Protein AF-A0A923YTR1-F1 (afdb_monomer_lite)

Foldseek 3Di:
DVCVVVDPDAQDWDWDQDPVRAIWIWGHHPPWIDTVNWTWDDWDDDPVGIDIDTPDDDDGDDDPDPDD

Secondary structure (DSSP, 8-state):
-HHHHS-PPTT-EEEEE-TTS-EEEEEEETTEEEETTEEEPPPEEETTEEE--BSSPPPPPPP-----

pLDDT: mean 81.77, std 12.19, range [50.62, 94.38]

Radius of gyration: 13.89 Å; chains: 1; bounding box: 26×22×45 Å

Structure (mmCIF, N/CA/C/O backbone):
data_AF-A0A923YTR1-F1
#
_entry.id   AF-A0A923YTR1-F1
#
loop_
_atom_site.group_PDB
_atom_site.id
_atom_site.type_symbol
_atom_site.label_atom_id
_atom_site.label_alt_id
_atom_site.label_comp_id
_atom_site.label_asym_id
_atom_site.label_entity_id
_atom_site.label_seq_id
_atom_site.pdbx_PDB_ins_code
_atom_site.Cartn_x
_atom_site.Cartn_y
_atom_site.Cartn_z
_atom_site.occupancy
_atom_site.B_iso_or_equiv
_atom_site.auth_seq_id
_atom_site.auth_comp_id
_atom_site.auth_asym_id
_atom_site.auth_atom_id
_atom_site.pdbx_PDB_model_num
ATOM 1 N N . MET A 1 1 ? 8.281 6.951 0.936 1.00 55.50 1 MET A N 1
ATOM 2 C CA . MET A 1 1 ? 7.045 6.385 1.519 1.00 55.50 1 MET A CA 1
ATOM 3 C C . MET A 1 1 ? 6.703 7.065 2.846 1.00 55.50 1 MET A C 1
ATOM 5 O O . MET A 1 1 ? 6.013 6.493 3.667 1.00 55.50 1 MET A O 1
ATOM 9 N N . GLU A 1 2 ? 7.079 8.334 3.018 1.00 50.62 2 GLU A N 1
ATOM 10 C CA . GLU A 1 2 ? 6.895 9.045 4.288 1.00 50.62 2 GLU A CA 1
ATOM 11 C C . GLU A 1 2 ? 5.412 9.288 4.621 1.00 50.62 2 GLU A C 1
ATOM 13 O O . GLU A 1 2 ? 5.022 9.236 5.775 1.00 50.62 2 GLU A O 1
ATOM 18 N N . ALA A 1 3 ? 4.545 9.450 3.615 1.00 51.78 3 ALA A N 1
ATOM 19 C CA . ALA A 1 3 ? 3.126 9.751 3.828 1.00 51.78 3 ALA A CA 1
ATOM 20 C C . ALA A 1 3 ? 2.283 8.567 4.357 1.00 51.78 3 ALA A C 1
ATOM 22 O O . ALA A 1 3 ? 1.284 8.787 5.037 1.00 51.78 3 ALA A O 1
ATOM 23 N N . ILE A 1 4 ? 2.683 7.315 4.090 1.00 60.56 4 ILE A N 1
ATOM 24 C CA . ILE A 1 4 ? 2.057 6.136 4.724 1.00 60.56 4 ILE A CA 1
ATOM 25 C C . ILE A 1 4 ? 2.597 5.895 6.142 1.00 60.56 4 ILE A C 1
ATOM 27 O O . ILE A 1 4 ? 1.897 5.299 6.957 1.00 60.56 4 ILE A O 1
ATOM 31 N N . GLU A 1 5 ? 3.795 6.398 6.453 1.00 58.34 5 GLU A N 1
ATOM 32 C CA . GLU A 1 5 ? 4.455 6.259 7.760 1.00 58.34 5 GLU A CA 1
ATOM 33 C C . GLU A 1 5 ? 4.105 7.398 8.733 1.00 58.34 5 GLU A C 1
ATOM 35 O O . GLU A 1 5 ? 3.953 7.155 9.927 1.00 58.34 5 GLU A O 1
ATOM 40 N N . ALA A 1 6 ? 3.885 8.618 8.232 1.00 55.59 6 ALA A N 1
ATOM 41 C CA . ALA A 1 6 ? 3.431 9.773 9.012 1.00 55.59 6 ALA A CA 1
ATOM 42 C C . ALA A 1 6 ? 1.952 9.671 9.434 1.00 55.59 6 ALA A C 1
ATOM 44 O O . ALA A 1 6 ? 1.477 10.462 10.246 1.00 55.59 6 ALA A O 1
ATOM 45 N N . GLY A 1 7 ? 1.238 8.669 8.911 1.00 62.44 7 GLY A N 1
ATOM 46 C CA . GLY A 1 7 ? -0.195 8.501 9.084 1.00 62.44 7 GLY A CA 1
ATOM 47 C C . GLY A 1 7 ? -0.959 9.482 8.202 1.00 62.44 7 GLY A C 1
ATOM 48 O O . GLY A 1 7 ? -0.918 10.690 8.409 1.00 62.44 7 GLY A O 1
ATOM 49 N N . LEU A 1 8 ? -1.709 8.957 7.232 1.00 69.19 8 LEU A N 1
ATOM 50 C CA . LEU A 1 8 ? -2.666 9.772 6.486 1.00 69.19 8 LEU A CA 1
ATOM 51 C C . LEU A 1 8 ? -3.659 10.437 7.465 1.00 69.19 8 LEU A C 1
ATOM 53 O O . LEU A 1 8 ? -4.015 9.851 8.499 1.00 69.19 8 LEU A O 1
ATOM 57 N N . ALA A 1 9 ? -4.115 11.650 7.152 1.00 72.44 9 ALA A N 1
ATOM 58 C CA . ALA A 1 9 ? -5.260 12.252 7.833 1.00 72.44 9 ALA A CA 1
ATOM 59 C C . ALA A 1 9 ? -6.560 11.516 7.445 1.00 72.44 9 ALA A C 1
ATOM 61 O O . ALA A 1 9 ? -6.593 10.744 6.487 1.00 72.44 9 ALA A O 1
ATOM 62 N N . ASP A 1 10 ? -7.625 11.688 8.227 1.00 69.19 10 ASP A N 1
ATOM 63 C CA . ASP A 1 10 ? -8.912 11.038 7.948 1.00 69.19 10 ASP A CA 1
ATOM 64 C C . ASP A 1 10 ? -9.512 11.558 6.629 1.00 69.19 10 ASP A C 1
ATOM 66 O O . ASP A 1 10 ? -9.597 12.770 6.436 1.00 69.19 10 ASP A O 1
ATOM 70 N N . ASN A 1 11 ? -9.931 10.657 5.732 1.00 70.88 11 ASN A N 1
ATOM 71 C CA . ASN A 1 11 ? -10.366 10.943 4.352 1.00 70.88 11 ASN A CA 1
ATOM 72 C C . ASN A 1 11 ? -9.271 11.480 3.415 1.00 70.88 11 ASN A C 1
ATOM 74 O O . ASN A 1 11 ? -9.575 11.956 2.319 1.00 70.88 11 ASN A O 1
ATOM 78 N N . ASP A 1 12 ? -8.003 11.382 3.811 1.00 82.31 12 ASP A N 1
ATOM 79 C CA . ASP A 1 12 ? -6.882 11.727 2.945 1.00 82.31 12 ASP A CA 1
ATOM 80 C C . ASP A 1 12 ? -6.583 10.592 1.949 1.00 82.31 12 ASP A C 1
ATOM 82 O O . ASP A 1 12 ? -6.852 9.408 2.204 1.00 82.31 12 ASP A O 1
ATOM 86 N N . ALA A 1 13 ? -6.035 10.966 0.794 1.00 84.56 13 ALA A N 1
ATOM 87 C CA . ALA A 1 13 ? -5.659 10.047 -0.265 1.00 84.56 13 ALA A CA 1
ATOM 88 C C . ALA A 1 13 ? -4.271 10.402 -0.800 1.00 84.56 13 ALA A C 1
ATOM 90 O O . ALA A 1 13 ? -4.048 11.488 -1.333 1.00 84.56 13 ALA A O 1
ATOM 91 N N . VAL A 1 14 ? -3.357 9.439 -0.737 1.00 88.50 14 VAL A N 1
ATOM 92 C CA . VAL A 1 14 ? -1.986 9.573 -1.229 1.00 88.50 14 VAL A CA 1
ATOM 93 C C . VAL A 1 14 ? -1.789 8.641 -2.411 1.00 88.50 14 VAL A C 1
ATOM 95 O O . VAL A 1 14 ? -2.095 7.452 -2.345 1.00 88.50 14 VAL A O 1
ATOM 98 N N . VAL A 1 15 ? -1.228 9.169 -3.496 1.00 88.62 15 VAL A N 1
ATOM 99 C CA . VAL A 1 15 ? -0.827 8.364 -4.651 1.00 88.62 15 VAL A CA 1
ATOM 100 C C . VAL A 1 15 ? 0.665 8.075 -4.557 1.00 88.62 15 VAL A C 1
ATOM 102 O O . VAL A 1 15 ? 1.476 8.994 -4.462 1.00 88.62 15 VAL A O 1
ATOM 105 N N . ALA A 1 16 ? 1.035 6.798 -4.603 1.00 88.25 16 ALA A N 1
ATOM 106 C CA . ALA A 1 16 ? 2.421 6.364 -4.710 1.00 88.25 16 ALA A CA 1
ATOM 107 C C . ALA A 1 16 ? 2.643 5.619 -6.026 1.00 88.25 16 ALA A C 1
ATOM 109 O O . ALA A 1 16 ? 1.760 4.927 -6.528 1.00 88.25 16 ALA A O 1
ATOM 110 N N . THR A 1 17 ? 3.848 5.730 -6.571 1.00 89.44 17 THR A N 1
ATOM 111 C CA . THR A 1 17 ? 4.231 4.996 -7.778 1.00 89.44 17 THR A CA 1
ATOM 112 C C . THR A 1 17 ? 4.802 3.643 -7.372 1.00 89.44 17 THR A C 1
ATOM 114 O O . THR A 1 17 ? 5.762 3.582 -6.602 1.00 89.44 17 THR A O 1
ATOM 117 N N . ALA A 1 18 ? 4.212 2.557 -7.870 1.00 88.19 18 ALA A N 1
ATOM 118 C CA . ALA A 1 18 ? 4.762 1.219 -7.709 1.00 88.19 18 ALA A CA 1
ATOM 119 C C . ALA A 1 18 ? 6.014 1.027 -8.576 1.00 88.19 18 ALA A C 1
ATOM 121 O O . ALA A 1 18 ? 6.259 1.757 -9.535 1.00 88.19 18 ALA A O 1
ATOM 122 N N . VAL A 1 19 ? 6.792 -0.012 -8.269 1.00 90.12 19 VAL A N 1
ATOM 123 C CA . VAL A 1 19 ? 8.036 -0.341 -8.993 1.00 90.12 19 VAL A CA 1
ATOM 124 C C . VAL A 1 19 ? 7.825 -0.643 -10.479 1.00 90.12 19 VAL A C 1
ATOM 126 O O . VAL A 1 19 ? 8.753 -0.527 -11.265 1.00 90.12 19 VAL A O 1
ATOM 129 N N . ASN A 1 20 ? 6.606 -1.014 -10.866 1.00 85.81 20 ASN A N 1
ATOM 130 C CA . ASN A 1 20 ? 6.189 -1.233 -12.252 1.00 85.81 20 ASN A CA 1
ATOM 131 C C . ASN A 1 20 ? 5.613 0.035 -12.911 1.00 85.81 20 ASN A C 1
ATOM 133 O O . ASN A 1 20 ? 4.893 -0.065 -13.901 1.00 85.81 20 ASN A O 1
ATOM 137 N N . ASN A 1 21 ? 5.886 1.212 -12.340 1.00 88.38 21 ASN A N 1
ATOM 138 C CA . ASN A 1 21 ? 5.452 2.524 -12.824 1.00 88.38 21 ASN A CA 1
ATOM 139 C C . ASN A 1 21 ? 3.928 2.727 -12.844 1.00 88.38 21 ASN A C 1
ATOM 141 O O . ASN A 1 21 ? 3.442 3.667 -13.470 1.00 88.38 21 ASN A O 1
ATOM 145 N N . MET A 1 22 ? 3.167 1.882 -12.144 1.00 87.94 22 MET A N 1
ATOM 146 C CA . MET A 1 22 ? 1.719 2.034 -12.020 1.00 87.94 22 MET A CA 1
ATOM 147 C C . MET A 1 22 ? 1.344 2.769 -10.727 1.00 87.94 22 MET A C 1
ATOM 149 O O . MET A 1 22 ? 2.013 2.594 -9.704 1.00 87.94 22 MET A O 1
ATOM 153 N N . PRO A 1 23 ? 0.276 3.582 -10.734 1.00 89.81 23 PRO A N 1
ATOM 154 C CA . PRO A 1 23 ? -0.165 4.287 -9.539 1.00 89.81 23 PRO A CA 1
ATOM 155 C C . PRO A 1 23 ? -0.853 3.339 -8.547 1.00 89.81 23 PRO A C 1
ATOM 157 O O . PRO A 1 23 ? -1.709 2.531 -8.912 1.00 89.81 23 PRO A O 1
ATOM 160 N N . LEU A 1 24 ? -0.512 3.492 -7.271 1.00 90.12 24 LEU A N 1
ATOM 161 C CA . LEU A 1 24 ? -1.215 2.925 -6.126 1.00 90.12 24 LEU A CA 1
ATOM 162 C C . LEU A 1 24 ? -1.847 4.059 -5.329 1.00 90.12 24 LEU A C 1
ATOM 164 O O . LEU A 1 24 ? -1.173 5.026 -4.978 1.00 90.12 24 LEU A O 1
ATOM 168 N N . ILE A 1 25 ? -3.135 3.930 -5.036 1.00 89.94 25 ILE A N 1
ATOM 169 C CA . ILE A 1 25 ? -3.897 4.918 -4.282 1.00 89.94 25 ILE A CA 1
ATOM 170 C C . ILE A 1 25 ? -4.088 4.380 -2.872 1.00 89.94 25 ILE A C 1
ATOM 172 O O . ILE A 1 25 ? -4.789 3.390 -2.673 1.00 89.94 25 ILE A O 1
ATOM 176 N N . PHE A 1 26 ? -3.480 5.050 -1.904 1.00 89.69 26 PHE A N 1
ATOM 177 C CA . PHE A 1 26 ? -3.666 4.788 -0.487 1.00 89.69 26 PHE A CA 1
ATOM 178 C C . PHE A 1 26 ? -4.711 5.750 0.054 1.00 89.69 26 PHE A C 1
ATOM 180 O O . PHE A 1 26 ? -4.579 6.957 -0.134 1.00 89.69 26 PHE A O 1
ATOM 187 N N . LYS A 1 27 ? -5.742 5.235 0.715 1.00 89.19 27 LYS A N 1
ATOM 188 C CA . LYS A 1 27 ? -6.774 6.049 1.366 1.00 89.19 27 LYS A CA 1
ATOM 189 C C . LYS A 1 27 ? -6.901 5.659 2.820 1.00 89.19 27 LYS A C 1
ATOM 191 O O . LYS A 1 27 ? -6.765 4.482 3.148 1.00 89.19 27 LYS A O 1
ATOM 196 N N . LYS A 1 28 ? -7.200 6.628 3.678 1.00 86.38 28 LYS A N 1
ATOM 197 C CA . LYS A 1 28 ? -7.558 6.357 5.068 1.00 86.38 28 LYS A CA 1
ATOM 198 C C . LYS A 1 28 ? -9.020 6.691 5.309 1.00 86.38 28 LYS A C 1
ATOM 200 O O . LYS A 1 28 ? -9.437 7.832 5.141 1.00 86.38 28 LYS A O 1
ATOM 205 N N . GLU A 1 29 ? -9.769 5.688 5.739 1.00 83.94 29 GLU A N 1
ATOM 206 C CA . GLU A 1 29 ? -11.163 5.814 6.155 1.00 83.94 29 GLU A CA 1
ATOM 207 C C . GLU A 1 29 ? -11.247 5.424 7.635 1.00 83.94 29 GLU A C 1
ATOM 209 O O . GLU A 1 29 ? -11.168 4.245 7.999 1.00 83.94 29 GLU A O 1
ATOM 214 N N . GLY A 1 30 ? -11.335 6.419 8.521 1.00 82.25 30 GLY A N 1
ATOM 215 C CA . GLY A 1 30 ? -11.301 6.192 9.960 1.00 82.25 30 GLY A CA 1
ATOM 216 C C . GLY A 1 30 ? -9.953 5.635 10.420 1.00 82.25 30 GLY A C 1
ATOM 217 O O . GLY A 1 30 ? -8.886 6.237 10.278 1.00 82.25 30 GLY A O 1
ATOM 218 N N . SER A 1 31 ? -10.004 4.436 11.002 1.00 80.44 31 SER A N 1
ATOM 219 C CA . SER A 1 31 ? -8.823 3.719 11.495 1.00 80.44 31 SER A CA 1
ATOM 220 C C . SER A 1 31 ? -8.217 2.765 10.455 1.00 80.44 31 SER A C 1
ATOM 222 O O . SER A 1 31 ? -7.144 2.212 10.688 1.00 80.44 31 SER A O 1
ATOM 224 N N . GLN A 1 32 ? -8.875 2.566 9.307 1.00 83.88 32 GLN A N 1
ATOM 225 C CA . GLN A 1 32 ? -8.455 1.593 8.302 1.00 83.88 32 GLN A CA 1
ATOM 226 C C . GLN A 1 32 ? -7.813 2.289 7.102 1.00 83.88 32 GLN A C 1
ATOM 228 O O . GLN A 1 32 ? -8.286 3.323 6.632 1.00 83.88 32 GLN A O 1
ATOM 233 N N . ILE A 1 33 ? -6.726 1.706 6.599 1.00 88.25 33 ILE A N 1
ATOM 234 C CA . ILE A 1 33 ? -6.072 2.150 5.368 1.00 88.25 33 ILE A CA 1
ATOM 235 C C . ILE A 1 33 ? -6.433 1.157 4.266 1.00 88.25 33 ILE A C 1
ATOM 237 O O . ILE A 1 33 ? -6.437 -0.057 4.489 1.00 88.25 33 ILE A O 1
ATOM 241 N N . THR A 1 34 ? -6.746 1.668 3.082 1.00 90.69 34 THR A N 1
ATOM 242 C CA . THR A 1 34 ? -6.956 0.867 1.881 1.00 90.69 34 THR A CA 1
ATOM 243 C C . THR A 1 34 ? -5.929 1.201 0.813 1.00 90.69 34 THR A C 1
ATOM 245 O O . THR A 1 34 ? -5.488 2.343 0.700 1.00 90.69 34 THR A O 1
ATOM 248 N N . VAL A 1 35 ? -5.561 0.203 0.009 1.00 91.44 35 VAL A N 1
ATOM 249 C CA . VAL A 1 35 ? -4.752 0.368 -1.204 1.00 91.44 35 VAL A CA 1
ATOM 250 C C . VAL A 1 35 ? -5.568 -0.082 -2.406 1.00 91.44 35 VAL A C 1
ATOM 252 O O . VAL A 1 35 ? -5.965 -1.239 -2.493 1.00 91.44 35 VAL A O 1
ATOM 255 N N . ASN A 1 36 ? -5.884 0.841 -3.317 1.00 91.12 36 ASN A N 1
ATOM 256 C CA . ASN A 1 36 ? -6.799 0.607 -4.444 1.00 91.12 36 ASN A CA 1
ATOM 257 C C . ASN A 1 36 ? -8.123 -0.082 -4.027 1.00 91.12 36 ASN A C 1
ATOM 259 O O . ASN A 1 36 ? -8.689 -0.862 -4.788 1.00 91.12 36 ASN A O 1
ATOM 263 N N . GLY A 1 37 ? -8.610 0.200 -2.813 1.00 88.75 37 GLY A N 1
ATOM 264 C CA . GLY A 1 37 ? -9.824 -0.398 -2.247 1.00 88.75 37 GLY A CA 1
ATOM 265 C C . GLY A 1 37 ? -9.625 -1.714 -1.480 1.00 88.75 37 GLY A C 1
ATOM 266 O O . GLY A 1 37 ? -10.553 -2.136 -0.802 1.00 88.75 37 GLY A O 1
ATOM 267 N N . ALA A 1 38 ? -8.439 -2.332 -1.512 1.00 92.75 38 ALA A N 1
ATOM 268 C CA . ALA A 1 38 ? -8.112 -3.490 -0.675 1.00 92.75 38 ALA A CA 1
ATOM 269 C C . ALA A 1 38 ? -7.775 -3.052 0.758 1.00 92.75 38 ALA A C 1
ATOM 271 O O . ALA A 1 38 ? -7.032 -2.087 0.948 1.00 92.75 38 ALA A O 1
ATOM 272 N N . HIS A 1 39 ? -8.279 -3.757 1.770 1.00 91.69 39 HIS A N 1
ATOM 273 C CA . HIS A 1 39 ? -8.056 -3.425 3.174 1.00 91.69 39 HIS A CA 1
ATOM 274 C C . HIS A 1 39 ? -6.669 -3.851 3.641 1.00 91.69 39 HIS A C 1
ATOM 276 O O . HIS A 1 39 ? -6.285 -5.015 3.533 1.00 91.69 39 HIS A O 1
ATOM 282 N N . MET A 1 40 ? -5.935 -2.908 4.226 1.00 90.88 40 MET A N 1
ATOM 283 C CA . MET A 1 40 ? -4.602 -3.146 4.762 1.00 90.88 40 MET A CA 1
ATOM 284 C C . MET A 1 40 ? -4.666 -3.445 6.259 1.00 90.88 40 MET A C 1
ATOM 286 O O . MET A 1 40 ? -5.402 -2.809 7.017 1.00 90.88 40 MET A O 1
ATOM 290 N N . LYS A 1 41 ? -3.854 -4.403 6.702 1.00 89.88 41 LYS A N 1
ATOM 2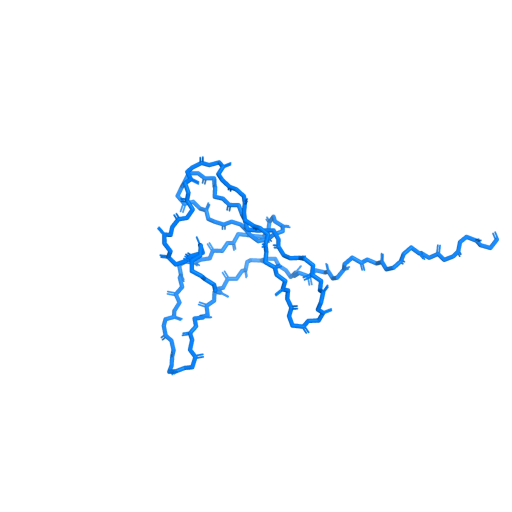91 C CA . LYS A 1 41 ? -3.562 -4.624 8.123 1.00 89.88 41 LYS A CA 1
ATOM 292 C C . LYS A 1 41 ? -2.407 -3.732 8.590 1.00 89.88 41 LYS A C 1
ATOM 294 O O . LYS A 1 41 ? -1.663 -3.223 7.749 1.00 89.88 41 LYS A O 1
ATOM 299 N N . PRO A 1 42 ? -2.242 -3.543 9.914 1.00 86.31 42 PRO A N 1
ATOM 300 C CA . PRO A 1 42 ? -1.091 -2.836 10.459 1.00 86.31 42 PRO A CA 1
ATOM 301 C C . PRO A 1 42 ? 0.231 -3.400 9.918 1.00 86.31 42 PRO A C 1
ATOM 303 O O . PRO A 1 42 ? 0.332 -4.613 9.701 1.00 86.31 42 PRO A O 1
ATOM 306 N N . PRO A 1 43 ? 1.232 -2.540 9.682 1.00 87.56 43 PRO A N 1
ATOM 307 C CA . PRO A 1 43 ? 2.475 -2.965 9.069 1.00 87.56 43 PRO A CA 1
ATOM 308 C C . PRO A 1 43 ? 3.321 -3.846 9.986 1.00 87.56 43 PRO A C 1
ATOM 310 O O . PRO A 1 43 ? 3.324 -3.689 11.207 1.00 87.56 43 PRO A O 1
ATOM 313 N N . MET A 1 44 ? 4.124 -4.705 9.365 1.00 88.94 44 MET A N 1
ATOM 314 C CA . MET A 1 44 ? 5.198 -5.445 10.019 1.00 88.94 44 MET A CA 1
ATOM 315 C C . MET A 1 44 ? 6.545 -4.858 9.608 1.00 88.94 44 MET A C 1
ATOM 317 O O . MET A 1 44 ? 6.859 -4.777 8.417 1.00 88.94 44 MET A O 1
ATOM 321 N N . LEU A 1 45 ? 7.336 -4.456 10.603 1.00 88.94 45 LEU A N 1
ATOM 322 C CA . LEU A 1 45 ? 8.701 -3.975 10.410 1.00 88.94 45 LEU A CA 1
ATOM 323 C C . LEU A 1 45 ? 9.624 -5.156 10.101 1.00 88.94 45 LEU A C 1
ATOM 325 O O . LEU A 1 45 ? 9.666 -6.132 10.852 1.00 88.94 45 LEU A O 1
ATOM 329 N N . VAL A 1 46 ? 10.377 -5.051 9.011 1.00 90.44 46 VAL A N 1
ATOM 330 C CA . VAL A 1 46 ? 11.389 -6.028 8.596 1.00 90.44 46 VAL A CA 1
ATOM 331 C C . VAL A 1 46 ? 12.715 -5.321 8.321 1.00 90.44 46 VAL A C 1
ATOM 333 O O . VAL A 1 46 ? 12.767 -4.105 8.156 1.00 90.44 46 VAL A O 1
ATOM 336 N N . SER A 1 47 ? 13.817 -6.073 8.262 1.00 93.06 47 SER A N 1
ATOM 337 C CA . SER A 1 47 ? 15.171 -5.503 8.145 1.00 93.06 47 SER A CA 1
ATOM 338 C C . SER A 1 47 ? 15.387 -4.626 6.906 1.00 93.06 47 SER A C 1
ATOM 340 O O . SER A 1 47 ? 16.297 -3.805 6.893 1.00 93.06 47 SER A O 1
ATOM 342 N N . ASN A 1 48 ? 14.576 -4.810 5.865 1.00 88.62 48 ASN A N 1
ATOM 343 C CA . ASN A 1 48 ? 14.668 -4.110 4.587 1.00 88.62 48 ASN A CA 1
ATOM 344 C C . ASN A 1 48 ? 13.444 -3.231 4.275 1.00 88.62 48 ASN A C 1
ATOM 346 O O . ASN A 1 48 ? 13.292 -2.807 3.131 1.00 88.62 48 ASN A O 1
ATOM 350 N N . GLY A 1 49 ? 12.575 -2.963 5.253 1.00 86.38 49 GLY A N 1
ATOM 351 C CA . GLY A 1 49 ? 11.437 -2.067 5.070 1.00 86.38 49 GLY A CA 1
ATOM 352 C C . GLY A 1 49 ? 10.180 -2.510 5.805 1.00 86.38 49 GLY A C 1
ATOM 353 O O . GLY A 1 49 ? 10.229 -2.997 6.934 1.00 8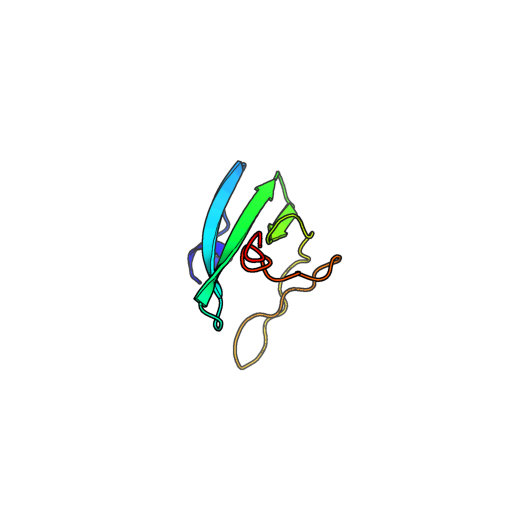6.38 49 GLY A O 1
ATOM 354 N N . LEU A 1 50 ? 9.039 -2.310 5.151 1.00 87.81 50 LEU A N 1
ATOM 355 C CA . LEU A 1 50 ? 7.719 -2.463 5.742 1.00 87.81 50 LEU A CA 1
ATOM 356 C C . LEU A 1 50 ? 6.865 -3.402 4.895 1.00 87.81 50 LEU A C 1
ATOM 358 O O . LEU A 1 50 ? 6.760 -3.226 3.680 1.00 87.81 50 LEU A O 1
ATOM 362 N N . VAL A 1 51 ? 6.237 -4.385 5.536 1.00 90.06 51 VAL A N 1
ATOM 363 C CA . VAL A 1 51 ? 5.322 -5.319 4.873 1.00 90.06 51 VAL A CA 1
ATOM 364 C C . VAL A 1 51 ? 3.904 -5.072 5.360 1.00 90.06 51 VAL A C 1
ATOM 366 O O . VAL A 1 51 ? 3.638 -5.091 6.561 1.00 90.06 51 VAL A O 1
ATOM 369 N N . TYR A 1 52 ? 2.985 -4.890 4.416 1.00 89.81 52 TYR A N 1
ATOM 370 C CA . TYR A 1 52 ? 1.555 -4.786 4.679 1.00 89.81 52 TYR A CA 1
ATOM 371 C C . TYR A 1 52 ? 0.834 -6.012 4.129 1.00 89.81 52 TYR A C 1
ATOM 373 O O . TYR A 1 52 ? 1.093 -6.443 3.006 1.00 89.81 52 TYR A O 1
ATOM 381 N N . VAL A 1 53 ? -0.094 -6.553 4.915 1.00 92.25 53 VAL A N 1
ATOM 382 C CA . VAL A 1 53 ? -1.001 -7.618 4.472 1.00 92.25 53 VAL A CA 1
ATOM 383 C C . VAL A 1 53 ? -2.277 -6.978 3.944 1.00 92.25 53 VAL A C 1
ATOM 385 O 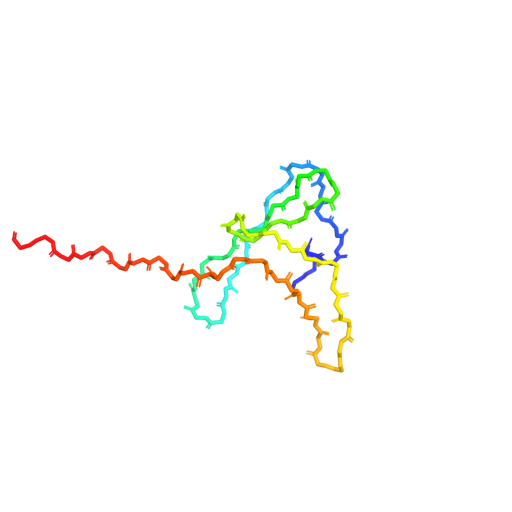O . VAL A 1 53 ? -2.837 -6.099 4.601 1.00 92.25 53 VAL A O 1
ATOM 388 N N . ILE A 1 54 ? -2.729 -7.442 2.780 1.00 94.25 54 ILE A N 1
ATOM 389 C CA . ILE A 1 54 ? -3.991 -7.041 2.155 1.00 94.25 54 ILE A CA 1
ATOM 390 C C . ILE A 1 54 ? -4.924 -8.239 2.018 1.00 94.25 54 ILE A C 1
ATOM 392 O O . ILE A 1 54 ? -4.468 -9.378 1.918 1.00 94.25 54 ILE A O 1
ATOM 396 N N . ASP A 1 55 ? -6.225 -7.976 2.028 1.00 94.38 55 ASP A N 1
ATOM 397 C CA . ASP A 1 55 ? -7.266 -8.998 1.893 1.00 94.38 55 ASP A CA 1
ATOM 398 C C . ASP A 1 55 ? -7.608 -9.336 0.432 1.00 94.38 55 ASP A C 1
ATOM 400 O O . ASP A 1 55 ? -8.026 -10.455 0.142 1.00 94.38 55 ASP A O 1
ATOM 404 N N . THR A 1 56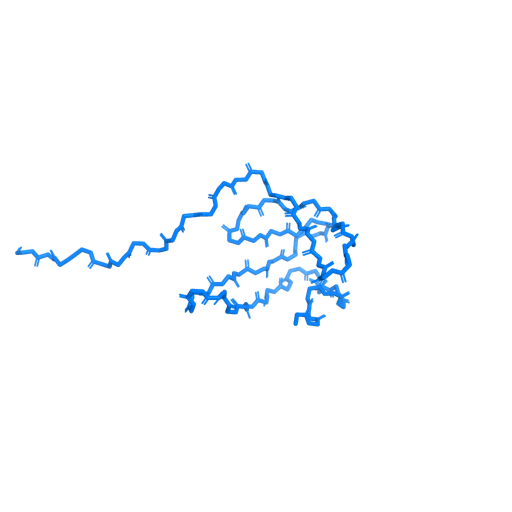 ? -7.396 -8.392 -0.489 1.00 92.31 56 THR A N 1
ATOM 405 C CA . THR A 1 56 ? -7.726 -8.529 -1.913 1.00 92.31 56 THR A CA 1
ATOM 406 C C . THR A 1 56 ? -6.482 -8.399 -2.787 1.00 92.31 56 THR A C 1
ATOM 408 O O . THR A 1 56 ? -5.644 -7.524 -2.578 1.00 92.31 56 THR A O 1
ATOM 411 N N . VAL A 1 57 ? -6.367 -9.258 -3.804 1.00 93.56 57 VAL A N 1
ATOM 412 C CA . VAL A 1 57 ? -5.266 -9.214 -4.776 1.00 93.56 57 VAL A CA 1
ATOM 413 C C . VAL A 1 57 ? -5.383 -7.968 -5.655 1.00 93.56 57 VAL A C 1
ATOM 415 O O . VAL A 1 57 ? -6.427 -7.714 -6.255 1.00 93.56 57 VAL A O 1
ATOM 418 N N . LEU A 1 58 ? -4.287 -7.213 -5.777 1.00 91.06 58 LEU A N 1
ATOM 419 C CA . LEU A 1 58 ? -4.214 -6.069 -6.682 1.00 91.06 58 LEU A CA 1
ATOM 420 C C . LEU A 1 58 ? -4.085 -6.540 -8.130 1.00 91.06 58 LEU A C 1
ATOM 422 O O . LEU A 1 58 ? -3.143 -7.249 -8.486 1.00 91.06 58 LEU A O 1
ATOM 426 N N . VAL A 1 59 ? -5.014 -6.096 -8.971 1.00 88.50 59 VAL A N 1
ATOM 427 C CA . VAL A 1 59 ? -4.982 -6.348 -10.411 1.00 88.50 59 VAL A CA 1
ATOM 428 C C . VAL A 1 59 ? -4.444 -5.099 -11.114 1.00 88.50 59 VAL A C 1
ATOM 430 O O . VAL A 1 59 ? -4.957 -4.003 -10.870 1.00 88.50 59 VAL A O 1
ATOM 433 N N . PRO A 1 60 ? -3.417 -5.227 -11.974 1.00 82.75 60 PRO A N 1
ATOM 434 C CA . PRO A 1 60 ? -2.964 -4.133 -12.821 1.00 82.75 60 PRO A CA 1
ATOM 435 C C . PRO A 1 60 ? -4.125 -3.540 -13.632 1.00 82.75 60 PRO A C 1
ATOM 437 O O . PRO A 1 60 ? -4.953 -4.309 -14.130 1.00 82.75 60 PRO A O 1
ATOM 440 N N . PRO A 1 61 ? -4.195 -2.211 -13.835 1.00 75.88 61 PRO A N 1
ATOM 441 C CA . PRO A 1 61 ? -5.092 -1.650 -14.834 1.00 75.88 61 PRO A CA 1
ATOM 442 C C . PRO A 1 61 ? -4.817 -2.322 -16.182 1.00 75.88 61 PRO A C 1
ATOM 444 O O . PRO A 1 61 ? -3.679 -2.351 -16.654 1.00 75.88 61 PRO A O 1
ATOM 447 N N . MET A 1 62 ? -5.857 -2.897 -16.791 1.00 74.12 62 MET A N 1
ATOM 448 C CA . MET A 1 62 ? -5.725 -3.447 -18.135 1.00 74.12 62 MET A CA 1
ATOM 449 C C . MET A 1 62 ? -5.344 -2.301 -19.079 1.00 74.12 62 MET A C 1
ATOM 451 O O . MET A 1 62 ? -6.027 -1.270 -19.070 1.00 74.12 62 MET A O 1
ATOM 455 N N . PRO A 1 63 ? -4.290 -2.446 -19.903 1.00 67.69 63 PRO A N 1
ATOM 456 C CA . PRO A 1 63 ? -4.111 -1.530 -21.014 1.00 67.69 63 PRO A CA 1
ATOM 457 C C . PRO A 1 63 ? -5.388 -1.597 -21.853 1.00 67.69 63 PRO A C 1
ATOM 459 O O . PRO A 1 63 ? -5.902 -2.692 -22.097 1.00 67.69 63 PRO A O 1
ATOM 462 N N . LEU A 1 64 ? -5.930 -0.434 -22.230 1.00 63.78 64 LEU A N 1
ATOM 463 C CA . LEU A 1 64 ? -7.093 -0.338 -23.112 1.00 63.78 64 LEU A CA 1
ATOM 464 C C . LEU A 1 64 ? -6.8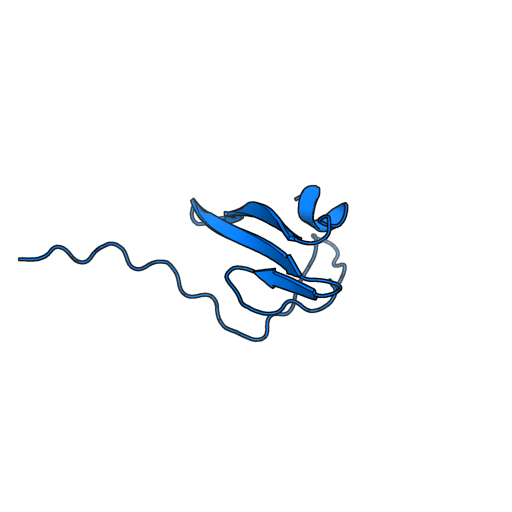76 -1.308 -24.277 1.00 63.78 64 LEU A C 1
ATOM 466 O O . LEU A 1 64 ? -5.946 -1.124 -25.063 1.00 63.78 64 LEU A O 1
ATOM 470 N N . GLN A 1 65 ? -7.681 -2.371 -24.352 1.00 66.94 65 GLN A N 1
ATOM 471 C CA . GLN A 1 65 ? -7.611 -3.282 -25.486 1.00 66.94 65 GLN A CA 1
ATOM 472 C C . GLN A 1 65 ? -7.896 -2.448 -26.741 1.00 66.94 65 GLN A C 1
ATOM 474 O O . GLN A 1 65 ? -8.901 -1.726 -26.750 1.00 66.94 65 GLN A O 1
ATOM 479 N N . PRO A 1 66 ? -7.039 -2.488 -27.777 1.00 64.69 66 PRO A N 1
ATOM 480 C CA . PRO A 1 66 ? -7.343 -1.796 -29.016 1.00 64.69 66 PRO A CA 1
ATOM 481 C C . PRO A 1 66 ? -8.678 -2.335 -29.541 1.00 64.69 66 PRO A C 1
ATOM 483 O O . PRO A 1 66 ? -8.825 -3.535 -29.773 1.00 64.69 66 PRO A O 1
ATOM 486 N N . LYS A 1 67 ? -9.675 -1.451 -29.661 1.00 57.47 67 LYS A N 1
ATOM 487 C CA . LYS A 1 67 ? -10.902 -1.758 -30.396 1.00 57.47 67 LYS A CA 1
ATOM 488 C C . LYS A 1 67 ? -10.510 -1.870 -31.871 1.00 57.47 67 LYS A C 1
ATOM 490 O O . LYS A 1 67 ? -10.050 -0.878 -32.433 1.00 57.47 67 LYS A O 1
ATOM 495 N N . TYR A 1 68 ? -10.624 -3.075 -32.429 1.00 62.94 68 TYR A N 1
ATOM 496 C CA . TYR A 1 68 ? -10.503 -3.332 -33.866 1.00 62.94 68 TYR A CA 1
ATOM 497 C C . TYR A 1 68 ? -11.690 -2.744 -34.627 1.00 62.94 68 TYR A C 1
ATOM 499 O O . TYR A 1 68 ? -12.815 -2.792 -34.073 1.00 62.94 68 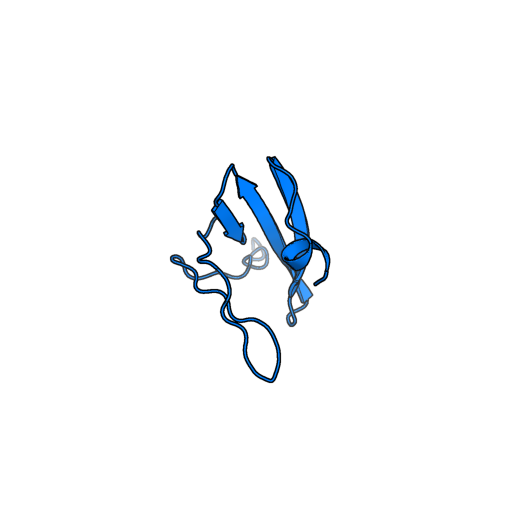TYR A O 1
#

Sequence (68 aa):
MEAIEAGLADNDAVVATAVNNMPLIFKKEGSQITVNGAHMKPPMLVSNGLVYVIDTVLVPPMPLQPKY